Protein AF-A0A355DIU7-F1 (afdb_monomer)

Structure (mmCIF, N/CA/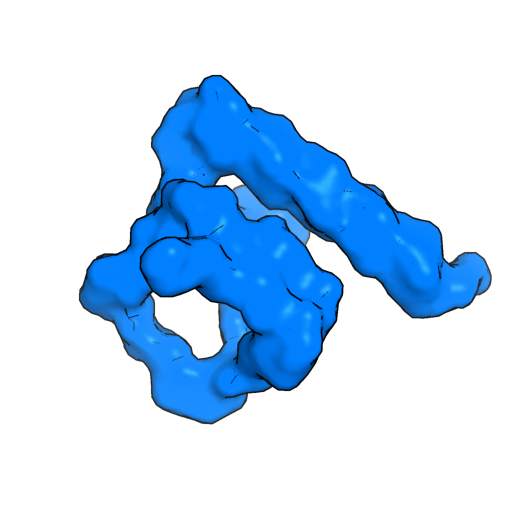C/O backbone):
data_AF-A0A355DIU7-F1
#
_entry.id   AF-A0A355DIU7-F1
#
loop_
_atom_site.group_PDB
_atom_site.id
_atom_site.type_symbol
_atom_site.label_atom_id
_atom_site.label_alt_id
_atom_site.label_comp_id
_atom_site.label_asym_id
_atom_site.label_entity_id
_atom_site.label_seq_id
_atom_site.pdbx_PDB_ins_code
_atom_site.Cartn_x
_atom_site.Cartn_y
_atom_site.Cartn_z
_atom_site.occupancy
_atom_site.B_iso_or_equiv
_atom_site.auth_seq_id
_atom_site.auth_comp_id
_atom_site.auth_asym_id
_atom_site.auth_atom_id
_atom_site.pdbx_PDB_model_num
ATOM 1 N N . MET A 1 1 ? 1.713 12.281 -18.836 1.00 48.34 1 MET A N 1
ATOM 2 C CA . MET A 1 1 ? 1.700 12.608 -17.396 1.00 48.34 1 MET A CA 1
ATOM 3 C C . MET A 1 1 ? 2.592 11.570 -16.740 1.00 48.34 1 MET A C 1
ATOM 5 O O . MET A 1 1 ? 2.420 10.395 -17.025 1.00 48.34 1 MET A O 1
ATOM 9 N N . THR A 1 2 ? 3.662 12.010 -16.090 1.00 52.22 2 THR A N 1
ATOM 10 C CA . THR A 1 2 ? 4.816 11.201 -15.664 1.00 52.22 2 THR A CA 1
ATOM 11 C C . THR A 1 2 ? 4.464 10.218 -14.544 1.00 52.22 2 THR A C 1
ATOM 13 O O . THR A 1 2 ? 3.587 10.500 -13.731 1.00 52.22 2 THR A O 1
ATOM 16 N N . ASN A 1 3 ? 5.195 9.095 -14.475 1.00 67.25 3 ASN A N 1
ATOM 17 C CA . ASN A 1 3 ? 5.040 8.028 -13.469 1.00 67.25 3 ASN A CA 1
ATOM 18 C C . ASN A 1 3 ? 5.025 8.536 -12.014 1.00 67.25 3 ASN A C 1
ATOM 20 O O . ASN A 1 3 ? 4.487 7.879 -11.131 1.00 67.25 3 ASN A O 1
ATOM 24 N N . GLU A 1 4 ? 5.605 9.707 -11.760 1.00 77.69 4 GLU A N 1
ATOM 25 C CA . GLU A 1 4 ? 5.690 10.306 -10.433 1.00 77.69 4 GLU A CA 1
ATOM 26 C C . GLU A 1 4 ? 4.340 10.793 -9.895 1.00 77.69 4 GLU A C 1
ATOM 28 O O . GLU A 1 4 ? 4.030 10.524 -8.737 1.00 77.69 4 GLU A O 1
ATOM 33 N N . GLN A 1 5 ? 3.496 11.411 -10.731 1.00 82.56 5 GLN A N 1
ATOM 34 C CA . GLN A 1 5 ? 2.180 11.884 -10.288 1.00 82.56 5 GLN A CA 1
ATOM 35 C C . GLN A 1 5 ? 1.279 10.703 -9.916 1.00 82.56 5 GLN A C 1
ATOM 37 O O . GLN A 1 5 ? 0.718 10.673 -8.829 1.00 82.56 5 GLN A O 1
ATOM 42 N N . SER A 1 6 ? 1.234 9.673 -10.766 1.00 84.12 6 SER A N 1
ATOM 43 C CA . SER A 1 6 ? 0.454 8.462 -10.494 1.00 84.12 6 SER A CA 1
ATOM 44 C C . SER A 1 6 ? 0.910 7.731 -9.230 1.00 84.12 6 SER A C 1
ATOM 46 O O . SER A 1 6 ? 0.085 7.119 -8.554 1.00 84.12 6 SER A O 1
ATOM 48 N N . ARG A 1 7 ? 2.204 7.803 -8.889 1.00 85.12 7 ARG A N 1
ATOM 49 C CA . ARG A 1 7 ? 2.737 7.203 -7.661 1.00 85.12 7 ARG A CA 1
ATOM 50 C C . ARG A 1 7 ? 2.334 7.996 -6.417 1.00 85.12 7 ARG A C 1
ATOM 52 O O . ARG A 1 7 ? 1.995 7.388 -5.407 1.00 85.12 7 ARG A O 1
ATOM 59 N N . LEU A 1 8 ? 2.333 9.329 -6.492 1.00 89.06 8 LEU A N 1
ATOM 60 C CA . LEU A 1 8 ? 1.836 10.186 -5.410 1.00 89.06 8 LEU A CA 1
ATOM 61 C C . LEU A 1 8 ? 0.333 9.990 -5.188 1.00 89.06 8 LEU A C 1
ATOM 63 O O . LEU A 1 8 ? -0.086 9.805 -4.051 1.00 89.06 8 LEU A O 1
ATOM 67 N N . ASP A 1 9 ? -0.454 9.941 -6.264 1.00 90.75 9 ASP A N 1
ATOM 68 C CA . ASP A 1 9 ? -1.901 9.722 -6.184 1.00 90.75 9 ASP A CA 1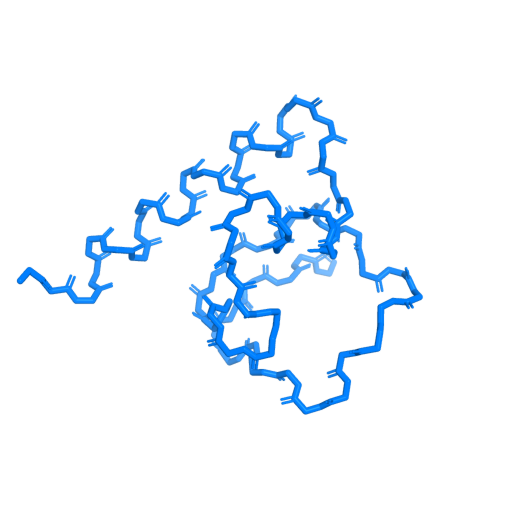
ATOM 69 C C . ASP A 1 9 ? -2.219 8.360 -5.534 1.00 90.75 9 ASP A C 1
ATOM 71 O O . ASP A 1 9 ? -3.075 8.263 -4.654 1.00 90.75 9 ASP A O 1
ATOM 75 N N . LEU A 1 10 ? -1.479 7.307 -5.914 1.00 91.50 10 LEU A N 1
ATOM 76 C CA . LEU A 1 10 ? -1.606 5.978 -5.310 1.00 91.50 10 LEU A CA 1
ATOM 77 C C . LEU A 1 10 ? -1.238 5.987 -3.821 1.00 91.50 10 LEU A C 1
ATOM 79 O O . LEU A 1 10 ? -1.948 5.394 -3.010 1.00 91.50 10 LEU A O 1
ATOM 83 N N . GLN A 1 11 ? -0.155 6.677 -3.454 1.00 92.69 11 GLN A N 1
ATOM 84 C CA . GLN A 1 11 ? 0.266 6.804 -2.061 1.00 92.69 11 GLN A CA 1
ATOM 85 C C . GLN A 1 11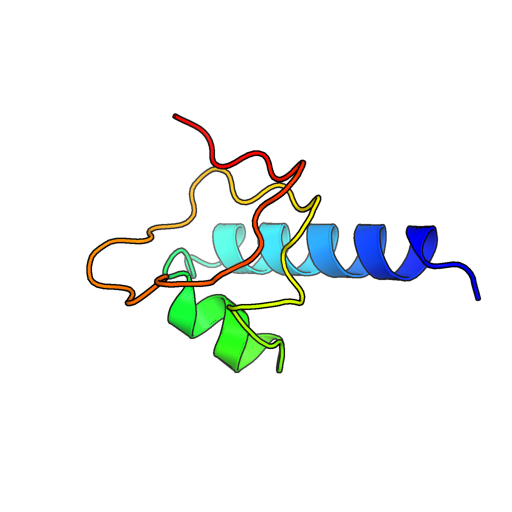 ? -0.803 7.481 -1.201 1.00 92.69 11 GLN A C 1
ATOM 87 O O . GLN A 1 11 ? -1.082 7.029 -0.088 1.00 92.69 11 GLN A O 1
ATOM 92 N N . THR A 1 12 ? -1.386 8.570 -1.703 1.00 93.88 12 THR A N 1
ATOM 93 C CA . THR A 1 12 ? -2.435 9.306 -0.999 1.00 93.88 12 THR A CA 1
ATOM 94 C C . THR A 1 12 ? -3.670 8.439 -0.791 1.00 93.88 12 THR A C 1
ATOM 96 O O . THR A 1 12 ? -4.205 8.420 0.318 1.00 93.88 12 THR A O 1
ATOM 99 N N . GLU A 1 13 ? -4.093 7.678 -1.803 1.00 94.62 13 GLU A N 1
ATOM 100 C CA . GLU A 1 13 ? -5.274 6.825 -1.658 1.00 94.62 13 GLU A CA 1
ATOM 101 C C . GLU A 1 13 ? -5.027 5.682 -0.669 1.00 94.62 13 GLU A C 1
ATOM 103 O O . GLU A 1 13 ? -5.867 5.428 0.186 1.00 94.62 13 GLU A O 1
ATOM 108 N N . ILE A 1 14 ? -3.852 5.046 -0.694 1.00 93.62 14 ILE A N 1
ATOM 109 C CA . ILE A 1 14 ? -3.501 4.009 0.290 1.00 93.62 14 ILE A CA 1
ATOM 110 C C . ILE A 1 14 ? -3.556 4.562 1.713 1.00 93.62 14 ILE A C 1
ATOM 112 O O . ILE A 1 14 ? -4.181 3.954 2.580 1.00 93.62 14 ILE A O 1
ATOM 116 N N . GLN A 1 15 ? -2.952 5.729 1.956 1.00 93.69 15 GLN A N 1
ATOM 117 C CA . GLN A 1 15 ? -2.934 6.314 3.296 1.00 93.69 15 GLN A CA 1
ATOM 118 C C . GLN A 1 15 ? -4.346 6.659 3.781 1.00 93.69 15 GLN A C 1
ATOM 120 O O . GLN A 1 15 ? -4.697 6.367 4.923 1.00 93.69 15 GLN A O 1
ATOM 125 N N . ARG A 1 16 ? -5.182 7.196 2.889 1.00 95.19 16 ARG A N 1
ATOM 126 C CA . ARG A 1 16 ? -6.597 7.452 3.161 1.00 95.19 16 ARG A CA 1
ATOM 127 C C . ARG A 1 16 ? -7.351 6.168 3.521 1.00 95.19 16 ARG A C 1
ATOM 129 O O . ARG A 1 16 ? -8.167 6.178 4.438 1.00 95.19 16 ARG A O 1
ATOM 136 N N . LEU A 1 17 ? -7.100 5.069 2.809 1.00 94.75 17 LEU A N 1
ATOM 137 C CA . LEU A 1 17 ? -7.755 3.785 3.071 1.00 94.75 17 LEU A CA 1
ATOM 138 C C . LEU A 1 17 ? -7.328 3.188 4.425 1.00 94.75 17 LEU A C 1
ATOM 140 O O . LEU A 1 17 ? -8.171 2.686 5.168 1.00 94.75 17 LEU A O 1
ATOM 144 N N . ILE A 1 18 ? -6.057 3.336 4.799 1.00 92.25 18 ILE A N 1
ATOM 145 C CA . ILE A 1 18 ? -5.554 2.928 6.119 1.00 92.25 18 ILE A CA 1
ATOM 146 C C . ILE A 1 18 ? -6.210 3.750 7.233 1.00 92.25 18 ILE A C 1
ATOM 148 O O . ILE A 1 18 ? -6.616 3.193 8.253 1.00 92.25 18 ILE A O 1
ATOM 15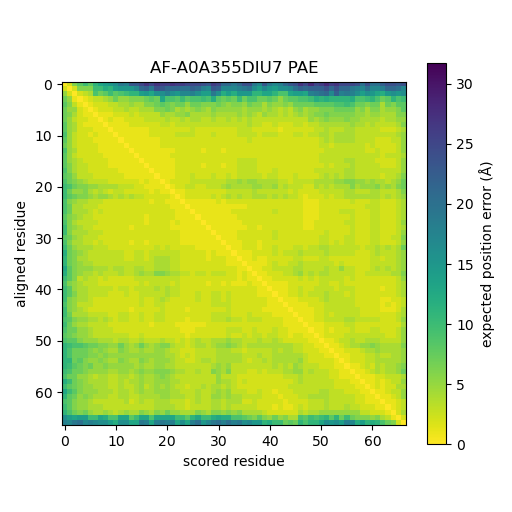2 N N . GLU A 1 19 ? -6.370 5.060 7.036 1.00 94.00 19 GLU A N 1
ATOM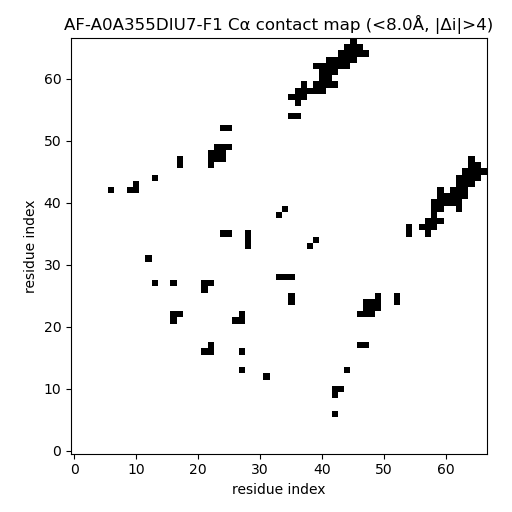 153 C CA . GLU A 1 19 ? -7.028 5.950 8.003 1.00 94.00 19 GLU A CA 1
ATOM 154 C C . GLU A 1 19 ? -8.498 5.588 8.250 1.00 94.00 19 GLU A C 1
ATOM 156 O O . GLU A 1 19 ? -8.987 5.745 9.369 1.00 94.00 19 GLU A O 1
ATOM 161 N N . VAL A 1 20 ? -9.200 5.061 7.241 1.00 93.81 20 VAL A N 1
ATOM 162 C CA . VAL A 1 20 ? -10.576 4.555 7.408 1.00 93.81 20 VAL A CA 1
ATOM 163 C C . VAL A 1 20 ? -10.637 3.116 7.936 1.00 93.81 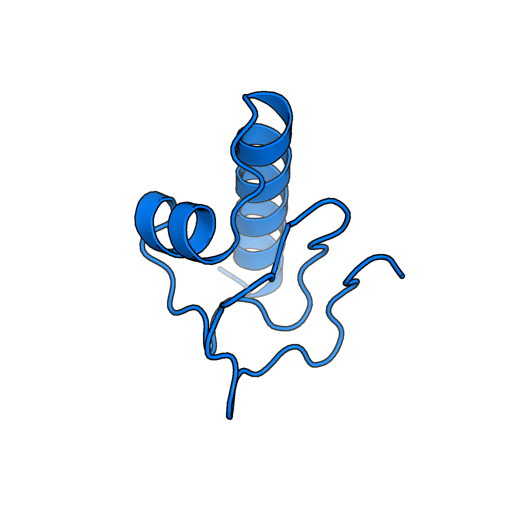20 VAL A C 1
ATOM 165 O O . VAL A 1 20 ? -11.729 2.580 8.115 1.00 93.81 20 VAL A O 1
ATOM 168 N N . GLY A 1 21 ? -9.487 2.499 8.223 1.00 92.94 21 GLY A N 1
ATOM 169 C CA . GLY A 1 21 ? -9.378 1.174 8.835 1.00 92.94 21 GLY A CA 1
ATOM 170 C C . GLY A 1 21 ? -9.163 0.018 7.857 1.00 92.94 21 GLY A C 1
ATOM 171 O O . GLY A 1 21 ? -9.136 -1.130 8.295 1.00 92.94 21 GLY A O 1
ATOM 172 N N . ILE A 1 22 ? -8.983 0.287 6.560 1.00 93.44 22 ILE A N 1
ATOM 173 C CA . ILE A 1 22 ? -8.620 -0.743 5.582 1.00 93.44 22 ILE A CA 1
ATOM 174 C C . ILE A 1 22 ? -7.108 -0.909 5.619 1.00 93.44 22 ILE A C 1
ATOM 176 O O . ILE A 1 22 ? -6.357 -0.163 4.993 1.00 93.44 22 ILE A O 1
ATOM 180 N N . ASN A 1 23 ? -6.664 -1.900 6.380 1.00 91.94 23 ASN A N 1
ATOM 181 C CA . ASN A 1 23 ? -5.260 -2.266 6.470 1.00 91.94 23 ASN A CA 1
ATOM 182 C C . ASN A 1 23 ? -4.949 -3.600 5.789 1.00 91.94 23 ASN A C 1
ATOM 184 O O . ASN A 1 23 ? -3.780 -3.912 5.653 1.00 91.94 23 ASN A O 1
ATOM 188 N N . ASP A 1 24 ? -5.925 -4.386 5.335 1.00 94.62 24 ASP A N 1
ATOM 189 C CA . ASP A 1 24 ? -5.646 -5.618 4.591 1.00 94.62 24 ASP A CA 1
ATOM 190 C C . ASP A 1 24 ? -5.126 -5.312 3.176 1.00 94.62 24 ASP A C 1
ATOM 192 O O . ASP A 1 24 ? -5.752 -4.576 2.409 1.00 94.62 24 ASP A O 1
ATOM 196 N N . PHE A 1 25 ? -3.974 -5.883 2.815 1.00 93.81 25 PHE A N 1
ATOM 197 C CA . PHE A 1 25 ? -3.336 -5.624 1.524 1.00 93.81 25 PHE A CA 1
ATOM 198 C C . PHE A 1 25 ? -4.203 -6.030 0.324 1.00 93.81 25 PHE A C 1
ATOM 200 O O . PHE A 1 25 ? -4.257 -5.312 -0.678 1.00 93.81 25 PHE A O 1
ATOM 207 N N . LEU A 1 26 ? -4.884 -7.177 0.403 1.00 93.25 26 LEU A N 1
ATOM 208 C CA . LEU A 1 26 ? -5.706 -7.667 -0.702 1.00 93.25 26 LEU A CA 1
ATOM 209 C C . LEU A 1 26 ? -6.971 -6.822 -0.848 1.00 93.25 26 LEU A C 1
ATOM 211 O O . LEU A 1 26 ? -7.404 -6.552 -1.972 1.00 93.25 26 LEU A O 1
ATOM 215 N N . GLU A 1 27 ? -7.542 -6.360 0.264 1.00 94.75 27 GLU A N 1
ATOM 216 C CA . GLU A 1 27 ? -8.655 -5.418 0.232 1.00 94.75 27 GLU A CA 1
ATOM 217 C C . GLU A 1 27 ? -8.247 -4.073 -0.379 1.00 94.75 27 GLU A C 1
ATOM 219 O O . GLU A 1 27 ? -8.961 -3.578 -1.255 1.00 94.75 27 GLU A O 1
ATOM 224 N N . LEU A 1 28 ? -7.082 -3.527 -0.011 1.00 94.06 28 LEU A N 1
ATOM 225 C CA . LEU A 1 28 ? -6.532 -2.317 -0.631 1.00 94.06 28 LEU A CA 1
ATOM 226 C C . LEU A 1 28 ? -6.398 -2.481 -2.147 1.00 94.06 28 LEU A C 1
ATOM 228 O O . LEU A 1 28 ? -6.931 -1.671 -2.905 1.00 94.06 28 LEU A O 1
ATOM 232 N N . ALA A 1 29 ? -5.744 -3.552 -2.605 1.00 93.88 29 ALA A N 1
ATOM 233 C CA . ALA A 1 29 ? -5.576 -3.828 -4.031 1.00 93.88 29 ALA A CA 1
ATOM 234 C C . ALA A 1 29 ? -6.923 -3.918 -4.765 1.00 93.88 29 ALA A C 1
ATOM 236 O O . ALA A 1 29 ? -7.090 -3.340 -5.843 1.00 93.88 29 ALA A O 1
ATOM 237 N N . ARG A 1 30 ? -7.916 -4.568 -4.147 1.00 94.44 30 ARG A N 1
ATOM 238 C CA . ARG A 1 30 ? -9.270 -4.696 -4.693 1.00 94.44 30 ARG A CA 1
ATOM 239 C C . ARG A 1 30 ? -9.990 -3.351 -4.793 1.00 94.44 30 ARG A C 1
ATOM 241 O O . ARG A 1 30 ? -10.600 -3.082 -5.824 1.00 94.44 30 ARG A O 1
ATOM 248 N N . VAL A 1 31 ? -9.934 -2.523 -3.749 1.00 94.25 31 VAL A N 1
ATOM 249 C CA . VAL A 1 31 ? -10.590 -1.201 -3.712 1.00 94.25 31 VAL A CA 1
ATOM 250 C C . VAL A 1 31 ? -9.952 -0.246 -4.718 1.00 94.25 31 VAL A C 1
ATOM 252 O O . VAL A 1 31 ? -10.657 0.481 -5.413 1.00 94.25 31 VAL A O 1
ATOM 255 N N . LEU A 1 32 ? -8.627 -0.287 -4.836 1.00 92.44 32 LEU A N 1
ATOM 256 C CA . LEU A 1 32 ? -7.866 0.558 -5.752 1.00 92.44 32 LEU A CA 1
ATOM 257 C C . LEU A 1 32 ? -7.935 0.077 -7.210 1.00 92.44 32 LEU A C 1
ATOM 259 O O . LEU A 1 32 ? -7.506 0.799 -8.110 1.00 92.44 32 LEU A O 1
ATOM 263 N N . GLY A 1 33 ? -8.433 -1.142 -7.454 1.00 94.25 33 GLY A N 1
ATOM 264 C CA . GLY A 1 33 ? -8.413 -1.774 -8.774 1.00 94.25 33 GLY A CA 1
ATOM 265 C C . GLY A 1 33 ? -6.991 -2.007 -9.291 1.00 94.25 33 GLY A C 1
ATOM 266 O O . GLY A 1 33 ? -6.746 -1.897 -10.492 1.00 94.25 33 GLY A O 1
ATOM 267 N N . ARG A 1 34 ? -6.046 -2.270 -8.380 1.00 92.38 34 ARG A N 1
ATOM 268 C CA . ARG A 1 34 ? -4.614 -2.419 -8.665 1.00 92.38 34 ARG A CA 1
ATOM 269 C C . ARG A 1 34 ? -4.187 -3.872 -8.588 1.00 92.38 34 ARG A C 1
ATOM 271 O O . ARG A 1 34 ? -4.726 -4.651 -7.805 1.00 92.38 34 ARG A O 1
ATOM 278 N N . ASN A 1 35 ? -3.188 -4.230 -9.385 1.00 92.19 35 ASN A N 1
ATOM 279 C CA . ASN A 1 35 ? -2.580 -5.545 -9.332 1.00 92.19 35 ASN A CA 1
ATOM 280 C C . ASN A 1 35 ? -1.640 -5.639 -8.113 1.00 92.19 35 ASN A C 1
ATOM 282 O O . ASN A 1 35 ? -0.596 -4.979 -8.113 1.00 92.19 35 ASN A O 1
ATOM 286 N N . PRO A 1 36 ? -1.945 -6.490 -7.112 1.00 90.81 36 PRO A N 1
ATOM 287 C CA . PRO A 1 36 ? -1.106 -6.661 -5.926 1.00 90.81 36 PRO A CA 1
ATOM 288 C C . PRO A 1 36 ? 0.322 -7.128 -6.244 1.00 90.81 36 PRO A C 1
ATOM 290 O O . PRO A 1 36 ? 1.215 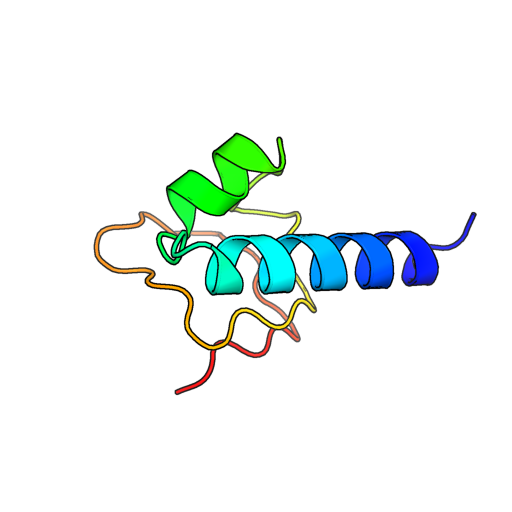-6.935 -5.428 1.00 90.81 36 PRO A O 1
ATOM 293 N N . LEU A 1 37 ? 0.553 -7.728 -7.417 1.00 90.12 37 LEU A N 1
ATOM 294 C CA . LEU A 1 37 ? 1.857 -8.264 -7.804 1.00 90.12 37 LEU A CA 1
ATOM 295 C C . LEU A 1 37 ? 2.754 -7.268 -8.554 1.00 90.12 37 LEU A C 1
ATOM 297 O O . LEU A 1 37 ? 3.930 -7.562 -8.730 1.00 90.12 37 LEU A O 1
ATOM 301 N N . ALA A 1 38 ? 2.227 -6.137 -9.033 1.00 89.88 38 ALA A N 1
ATOM 302 C CA . ALA A 1 38 ? 2.968 -5.257 -9.948 1.00 89.88 38 ALA A CA 1
ATOM 303 C C . ALA A 1 38 ? 2.818 -3.758 -9.654 1.00 89.88 38 ALA A C 1
ATOM 305 O O . ALA A 1 38 ? 3.747 -2.992 -9.891 1.00 89.88 38 ALA A O 1
ATOM 306 N N . ASP A 1 39 ? 1.669 -3.322 -9.135 1.00 91.69 39 ASP A N 1
ATOM 307 C CA . ASP A 1 39 ? 1.342 -1.891 -9.058 1.00 91.69 39 ASP A CA 1
ATOM 308 C C . ASP A 1 39 ? 1.815 -1.218 -7.764 1.00 91.69 39 ASP A C 1
ATOM 310 O O . ASP A 1 39 ? 1.679 -0.006 -7.608 1.00 91.69 39 ASP A O 1
ATOM 314 N N . PHE A 1 40 ? 2.352 -1.996 -6.825 1.00 91.81 40 PHE A N 1
ATOM 315 C CA . PHE A 1 40 ? 2.729 -1.520 -5.497 1.00 91.81 40 PHE A CA 1
ATOM 316 C C . PHE A 1 40 ? 4.238 -1.332 -5.312 1.00 91.81 40 PHE A C 1
ATOM 318 O O . PHE A 1 40 ? 4.671 -0.980 -4.218 1.00 91.81 40 PHE A O 1
ATOM 325 N N . ALA A 1 41 ? 5.039 -1.503 -6.368 1.00 91.06 41 ALA A N 1
ATOM 326 C CA . ALA A 1 41 ? 6.470 -1.235 -6.323 1.00 91.06 41 ALA A CA 1
ATOM 327 C C . ALA A 1 41 ? 6.748 0.254 -6.041 1.00 91.06 41 ALA A C 1
ATOM 329 O O . ALA A 1 41 ? 6.184 1.156 -6.666 1.00 91.06 41 ALA A O 1
ATOM 330 N N . GLY A 1 42 ? 7.651 0.531 -5.102 1.00 90.62 42 GLY A N 1
ATOM 331 C CA . GLY A 1 42 ? 8.020 1.890 -4.722 1.00 90.62 42 GLY A CA 1
ATOM 332 C C . GLY A 1 42 ? 6.975 2.612 -3.871 1.00 90.62 42 GLY A C 1
ATOM 333 O O . GLY A 1 42 ? 7.046 3.837 -3.769 1.00 90.62 42 GLY A O 1
ATOM 334 N N . VAL A 1 43 ? 5.991 1.908 -3.312 1.00 91.94 43 VAL A N 1
ATOM 335 C CA . VAL A 1 43 ? 4.899 2.504 -2.530 1.00 91.94 43 VAL A CA 1
ATOM 336 C C . VAL A 1 43 ? 5.163 2.342 -1.032 1.00 91.94 43 VAL A C 1
ATOM 338 O O . VAL A 1 43 ? 5.711 1.337 -0.587 1.00 91.94 43 VAL A O 1
ATOM 341 N N . ASN A 1 44 ? 4.788 3.327 -0.221 1.00 92.00 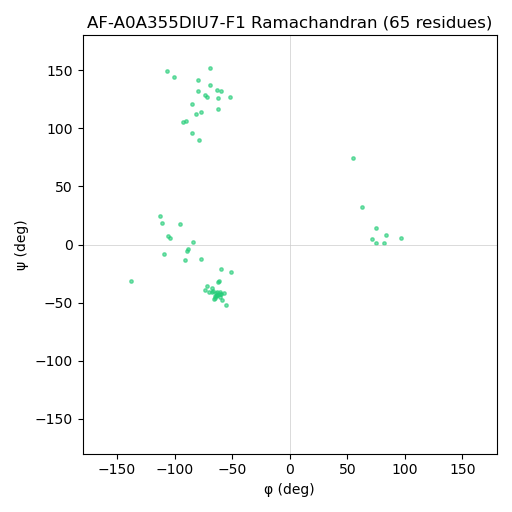44 ASN A N 1
ATOM 342 C CA . ASN A 1 44 ? 4.791 3.185 1.230 1.00 92.00 44 ASN A CA 1
ATOM 343 C C . ASN A 1 44 ? 3.511 2.449 1.663 1.00 92.00 44 ASN A C 1
ATOM 345 O O . ASN A 1 44 ? 2.403 2.975 1.542 1.00 92.00 44 ASN A O 1
ATOM 349 N N . LEU A 1 45 ? 3.706 1.228 2.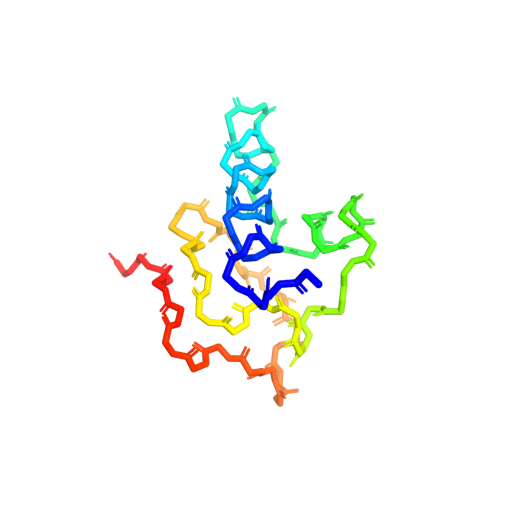160 1.00 92.31 45 LEU A N 1
ATOM 350 C CA . LEU A 1 45 ? 2.693 0.299 2.655 1.00 92.31 45 LEU A CA 1
ATOM 351 C C . LEU A 1 45 ? 2.823 0.084 4.172 1.00 92.31 45 LEU A C 1
ATOM 353 O O . LEU A 1 45 ? 2.425 -0.954 4.703 1.00 92.31 45 LEU A O 1
ATOM 357 N N . ARG A 1 46 ? 3.397 1.047 4.897 1.00 91.50 46 ARG A N 1
ATOM 358 C CA . ARG A 1 46 ? 3.503 0.973 6.356 1.00 91.50 46 ARG A CA 1
ATOM 359 C C . ARG A 1 46 ? 2.114 0.867 6.981 1.00 91.50 46 ARG A C 1
ATOM 361 O O . ARG A 1 46 ? 1.221 1.650 6.671 1.00 91.50 46 ARG A O 1
ATOM 368 N N . GLY A 1 47 ? 1.957 -0.077 7.905 1.00 89.31 47 GLY A N 1
ATOM 369 C CA . GLY A 1 47 ? 0.680 -0.324 8.580 1.00 89.31 47 GLY A CA 1
ATOM 370 C C . GLY A 1 47 ? -0.300 -1.182 7.777 1.00 89.31 47 GLY A C 1
ATOM 371 O O . GLY A 1 47 ? -1.392 -1.457 8.273 1.00 89.31 47 GLY A O 1
ATOM 372 N N . VAL A 1 48 ? 0.088 -1.642 6.583 1.00 93.50 48 VAL A N 1
ATOM 373 C CA . VAL A 1 48 ? -0.663 -2.641 5.824 1.00 93.50 48 VAL A CA 1
ATOM 374 C C . VAL A 1 48 ? -0.373 -4.037 6.382 1.00 93.50 48 VAL A C 1
ATOM 376 O O . VAL A 1 48 ? 0.767 -4.427 6.622 1.00 93.50 48 VAL A O 1
ATOM 379 N N . ASN A 1 49 ? -1.433 -4.800 6.600 1.00 92.88 49 ASN A N 1
ATOM 380 C CA . ASN A 1 49 ? -1.429 -6.194 6.979 1.00 92.88 49 ASN A CA 1
ATOM 381 C C . ASN A 1 49 ? -1.317 -7.079 5.730 1.00 92.88 49 ASN A C 1
ATOM 383 O O . ASN A 1 49 ? -2.182 -7.070 4.854 1.00 92.88 49 ASN A O 1
ATOM 387 N N . PHE A 1 50 ? -0.259 -7.883 5.693 1.00 92.00 50 PHE A N 1
ATOM 388 C CA . PHE A 1 50 ? 0.024 -8.843 4.625 1.00 92.00 50 PHE A CA 1
ATOM 389 C C . PHE A 1 50 ? -0.246 -10.300 5.044 1.00 92.00 50 PHE A C 1
ATOM 391 O O . PHE A 1 50 ? 0.101 -11.233 4.318 1.00 92.00 50 PHE A O 1
ATOM 398 N N . ASN A 1 51 ? -0.826 -10.530 6.228 1.00 90.56 51 ASN A N 1
ATOM 399 C CA . ASN A 1 51 ? -1.018 -11.876 6.764 1.00 90.56 51 ASN A CA 1
ATOM 400 C C . ASN A 1 51 ? -1.931 -12.719 5.870 1.00 90.56 51 ASN A C 1
ATOM 402 O O . ASN A 1 51 ? -3.066 -12.353 5.587 1.00 90.56 51 ASN A O 1
ATOM 406 N N . GLY A 1 52 ? -1.436 -13.891 5.467 1.00 86.38 52 GLY A N 1
ATOM 407 C CA . GLY A 1 52 ? -2.187 -14.824 4.625 1.00 86.38 52 GLY A CA 1
ATOM 408 C C . GLY A 1 52 ? -2.288 -14.416 3.152 1.00 86.38 52 GLY A C 1
ATOM 409 O O . GLY A 1 52 ? -2.883 -15.162 2.376 1.00 86.38 52 GLY A O 1
ATOM 410 N N . ALA A 1 53 ? -1.693 -13.291 2.741 1.00 89.00 53 ALA A N 1
ATOM 411 C CA . ALA A 1 53 ? -1.620 -12.919 1.336 1.00 89.00 53 ALA A CA 1
ATOM 412 C C . ALA A 1 53 ? -0.587 -13.794 0.606 1.00 89.00 53 ALA A C 1
ATOM 414 O O . ALA A 1 53 ? 0.568 -13.909 1.025 1.00 89.00 53 ALA A O 1
ATOM 415 N N . ASP A 1 54 ? -0.989 -14.403 -0.511 1.00 89.94 54 ASP A N 1
ATOM 416 C CA . ASP A 1 54 ? -0.053 -15.084 -1.405 1.00 89.94 54 ASP A CA 1
ATOM 417 C C . ASP A 1 54 ? 0.672 -14.048 -2.270 1.00 89.94 54 ASP A C 1
ATOM 419 O O . ASP A 1 54 ? 0.208 -13.661 -3.341 1.00 89.94 54 ASP A O 1
ATOM 423 N N . LEU A 1 55 ? 1.808 -13.570 -1.766 1.00 88.12 55 LEU A N 1
ATOM 424 C CA . LEU A 1 55 ? 2.640 -12.557 -2.419 1.00 88.12 55 LEU A CA 1
ATOM 425 C C . LEU A 1 55 ? 3.782 -13.168 -3.237 1.00 88.12 55 LEU A C 1
ATOM 427 O O . LEU A 1 55 ? 4.770 -12.494 -3.541 1.00 88.12 55 LEU A O 1
ATOM 431 N N . ARG A 1 56 ? 3.703 -14.462 -3.573 1.00 91.38 56 ARG A N 1
ATOM 432 C CA . ARG A 1 56 ? 4.745 -15.119 -4.369 1.00 91.38 56 ARG A CA 1
ATOM 433 C C . ARG A 1 56 ? 4.838 -14.451 -5.742 1.00 91.38 56 ARG A C 1
ATOM 435 O O . ARG A 1 56 ? 3.904 -14.506 -6.534 1.00 91.38 56 ARG A O 1
ATOM 442 N N . GLY A 1 57 ? 5.991 -13.846 -6.020 1.00 87.38 57 GLY A N 1
ATOM 443 C CA . GLY A 1 57 ? 6.248 -13.133 -7.273 1.00 87.38 57 GLY A CA 1
ATOM 444 C C . GLY A 1 57 ? 5.741 -11.689 -7.311 1.00 87.38 57 GLY A C 1
ATOM 445 O O . GLY A 1 57 ? 5.793 -11.086 -8.377 1.00 87.38 57 GLY A O 1
ATOM 446 N N . ALA A 1 58 ? 5.270 -11.133 -6.191 1.00 90.00 58 ALA A N 1
ATOM 447 C CA . ALA A 1 58 ? 4.935 -9.716 -6.106 1.00 90.00 58 ALA A CA 1
ATOM 448 C C . ALA A 1 58 ? 6.194 -8.837 -6.164 1.00 90.00 58 ALA A C 1
ATOM 450 O O . ALA A 1 58 ? 7.196 -9.136 -5.507 1.00 90.00 58 ALA A O 1
ATOM 451 N N . ASP A 1 59 ? 6.129 -7.742 -6.920 1.00 90.50 59 ASP A N 1
ATOM 452 C CA . ASP A 1 59 ? 7.174 -6.727 -6.954 1.00 90.50 59 ASP A CA 1
ATOM 453 C C . ASP A 1 59 ? 6.919 -5.643 -5.899 1.00 90.50 59 ASP A C 1
ATOM 455 O O . ASP A 1 59 ? 6.047 -4.785 -6.043 1.00 90.50 59 ASP A O 1
ATOM 459 N N . PHE A 1 60 ? 7.718 -5.683 -4.833 1.00 88.56 60 PHE A N 1
ATOM 460 C CA . PHE A 1 60 ? 7.770 -4.644 -3.806 1.00 88.56 60 PHE A CA 1
ATOM 461 C C . PHE A 1 60 ? 9.083 -3.859 -3.835 1.00 88.56 60 PHE A C 1
ATOM 463 O O . PHE A 1 60 ? 9.412 -3.195 -2.849 1.00 88.56 60 PHE A O 1
ATOM 470 N N . HIS A 1 61 ? 9.852 -3.896 -4.926 1.00 90.69 61 HIS A N 1
ATOM 471 C CA . HIS A 1 61 ? 11.105 -3.151 -5.026 1.00 90.69 61 HIS A CA 1
ATOM 472 C C . HIS A 1 61 ? 10.905 -1.666 -4.676 1.00 90.69 61 HIS A C 1
ATOM 474 O O . HIS A 1 61 ? 10.042 -0.988 -5.231 1.00 90.69 61 HIS A O 1
ATOM 480 N N . GLY A 1 62 ? 11.705 -1.158 -3.734 1.00 88.06 62 GLY A N 1
ATOM 481 C CA . GLY A 1 62 ? 11.649 0.237 -3.285 1.00 88.06 62 GLY A CA 1
ATOM 482 C C . GLY A 1 62 ? 10.423 0.607 -2.441 1.00 88.06 62 GLY A C 1
ATOM 483 O O . GLY A 1 62 ? 10.254 1.784 -2.126 1.00 88.06 62 GLY A O 1
ATOM 484 N N . SER A 1 63 ? 9.569 -0.357 -2.092 1.00 90.94 63 SER A N 1
ATOM 485 C CA . SER A 1 63 ? 8.410 -0.138 -1.220 1.00 90.94 63 SER A CA 1
ATOM 486 C C . SER A 1 63 ? 8.846 -0.099 0.241 1.00 90.94 63 SER A C 1
ATOM 488 O O . SER A 1 63 ? 9.705 -0.880 0.652 1.00 90.94 63 SER A O 1
ATOM 490 N N . ASP A 1 64 ? 8.240 0.778 1.038 1.00 90.88 64 ASP A N 1
ATOM 491 C CA . ASP A 1 64 ? 8.432 0.768 2.491 1.00 90.88 64 ASP A CA 1
ATOM 492 C C . ASP A 1 64 ? 7.330 -0.082 3.124 1.00 90.88 64 ASP A C 1
ATOM 494 O O . ASP A 1 64 ? 6.174 0.335 3.184 1.00 90.88 64 ASP A O 1
ATOM 498 N N . LEU A 1 65 ? 7.686 -1.290 3.561 1.00 86.19 65 LEU A N 1
ATOM 499 C CA . LEU A 1 65 ? 6.749 -2.242 4.164 1.00 86.19 65 LEU A CA 1
ATOM 500 C C . LEU A 1 65 ? 6.599 -2.061 5.680 1.00 86.19 65 LEU A C 1
ATOM 502 O O . LEU A 1 65 ? 5.776 -2.745 6.275 1.00 86.19 65 LEU A O 1
ATOM 506 N N . GLY A 1 66 ? 7.358 -1.149 6.304 1.00 72.56 66 GLY A N 1
ATOM 507 C CA . GLY A 1 66 ? 7.274 -0.887 7.741 1.00 72.56 66 GLY A CA 1
ATOM 508 C C . GLY A 1 66 ? 7.459 -2.138 8.593 1.00 72.56 66 GLY A C 1
ATOM 509 O O . GLY A 1 66 ? 6.487 -2.647 9.142 1.00 72.56 66 GLY A O 1
ATOM 510 N N . GLY A 1 67 ? 8.700 -2.619 8.695 1.00 53.06 67 GLY A N 1
ATOM 511 C CA . GLY A 1 67 ? 9.070 -3.590 9.732 1.00 53.06 67 GLY A CA 1
ATOM 512 C C . GLY A 1 67 ? 8.852 -3.051 11.142 1.00 53.06 67 GLY A C 1
ATOM 513 O O . GLY A 1 67 ? 8.964 -1.813 11.327 1.00 53.06 67 GLY A O 1
#

Foldseek 3Di:
DDPVVVQVVLQVLLVVCVVVPQQELVVSCVVVVHDQQERQALHESDSHDCPPPPNVNRHNHNYNNHD

Solvent-accessible surface area (backbone atoms only — not comparable to full-atom values): 3990 Å² total; per-residue (Å²): 134,62,76,65,58,61,50,51,55,50,42,53,52,52,54,54,37,41,74,76,66,53,28,46,47,67,58,50,23,60,75,70,74,44,53,75,44,61,70,46,44,54,33,74,42,58,76,46,44,63,82,91,59,87,60,84,83,40,40,50,64,77,32,42,62,59,132

pLDDT: mean 88.74, std 9.43, range [48.34, 95.19]

Sequence (67 aa):
MTNEQSRLDLQTEIQRLIEVGINDFLELARVLGRNPLADFAGVNLRGVNFNGADLRGADFHGSDLGG

Secondary structure (DSSP, 8-state):
--HHHHHHHHHHHHHHHHHTT--BHHHHHHHHT--TTTTTTT-B-TT-B-TT---TT---TT-B---

Mean predicted aligned error: 3.91 Å

Radius of gyration: 11.14 Å; Cα contacts (8 Å, |Δi|>4): 76; chains: 1; bounding box: 22×28×27 Å